Protein AF-A0A948VEQ1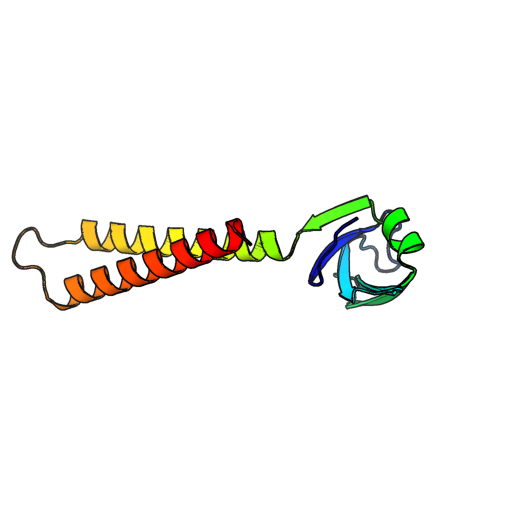-F1 (afdb_monomer_lite)

Structure (mmCIF, N/CA/C/O backbone):
data_AF-A0A948VEQ1-F1
#
_entry.id   AF-A0A948VEQ1-F1
#
loop_
_atom_site.group_PDB
_atom_site.id
_atom_site.type_symbol
_atom_site.label_atom_id
_atom_site.label_alt_id
_atom_site.label_comp_id
_atom_site.label_asym_id
_atom_site.label_entity_id
_atom_site.label_seq_id
_atom_site.pdbx_PDB_ins_code
_atom_site.Cartn_x
_atom_site.Cartn_y
_atom_site.Cartn_z
_atom_site.occupancy
_atom_site.B_iso_or_equiv
_atom_site.auth_seq_id
_atom_site.auth_comp_id
_atom_site.auth_asym_id
_atom_site.auth_atom_id
_atom_site.pdbx_PDB_model_num
ATOM 1 N N . MET A 1 1 ? 10.181 9.234 -16.334 1.00 72.31 1 MET A N 1
ATOM 2 C CA . MET A 1 1 ? 8.889 8.885 -15.702 1.00 72.31 1 MET A CA 1
ATOM 3 C C . MET A 1 1 ? 9.167 8.394 -14.294 1.00 72.31 1 MET A C 1
ATOM 5 O O . MET A 1 1 ? 10.026 7.527 -14.147 1.00 72.31 1 MET A O 1
ATOM 9 N N . ASP A 1 2 ? 8.506 8.960 -13.286 1.00 78.38 2 ASP A N 1
ATOM 10 C CA . ASP A 1 2 ? 8.690 8.576 -11.882 1.00 78.38 2 ASP A CA 1
ATOM 11 C C . ASP A 1 2 ? 7.899 7.306 -11.574 1.00 78.38 2 ASP A C 1
ATOM 13 O O . ASP A 1 2 ? 6.694 7.233 -11.813 1.00 78.38 2 ASP A O 1
ATOM 17 N N . MET A 1 3 ? 8.606 6.276 -11.115 1.00 84.56 3 MET A N 1
ATOM 18 C CA . MET A 1 3 ? 8.043 4.979 -10.745 1.00 84.56 3 MET A CA 1
ATOM 19 C C . MET A 1 3 ? 8.643 4.558 -9.414 1.00 84.56 3 MET A C 1
ATOM 21 O O . MET A 1 3 ? 9.821 4.830 -9.164 1.00 84.56 3 MET A O 1
ATOM 25 N N . LYS A 1 4 ? 7.843 3.889 -8.589 1.00 88.62 4 LYS A N 1
ATOM 26 C CA . LYS A 1 4 ? 8.234 3.375 -7.276 1.00 88.62 4 LYS A CA 1
ATOM 27 C C . LYS A 1 4 ? 8.400 1.854 -7.342 1.00 88.62 4 LYS A C 1
ATOM 29 O O . LYS A 1 4 ? 7.900 1.181 -8.247 1.00 88.62 4 LYS A O 1
ATOM 34 N N . ILE A 1 5 ? 9.171 1.302 -6.408 1.00 91.75 5 ILE A N 1
ATOM 35 C CA . ILE A 1 5 ? 9.186 -0.152 -6.196 1.00 91.75 5 ILE A CA 1
ATOM 36 C C . ILE A 1 5 ? 7.771 -0.551 -5.756 1.00 91.75 5 ILE A C 1
ATOM 38 O O . ILE A 1 5 ? 7.121 0.216 -5.061 1.00 91.75 5 ILE A O 1
ATOM 42 N N . GLY A 1 6 ? 7.278 -1.698 -6.220 1.00 90.38 6 GLY A N 1
ATOM 43 C CA . GLY A 1 6 ? 5.923 -2.173 -5.925 1.00 90.38 6 GLY A CA 1
ATOM 44 C C . GLY A 1 6 ? 4.875 -1.789 -6.974 1.00 90.38 6 GLY A C 1
ATOM 45 O O . GLY A 1 6 ? 3.883 -2.508 -7.116 1.00 90.38 6 GLY A O 1
ATOM 46 N N . ASP A 1 7 ? 5.123 -0.751 -7.784 1.00 93.62 7 ASP A N 1
ATOM 47 C CA . ASP A 1 7 ? 4.202 -0.318 -8.840 1.00 93.62 7 ASP A CA 1
ATOM 48 C C . ASP A 1 7 ? 3.938 -1.430 -9.864 1.00 93.62 7 ASP A C 1
ATOM 50 O O . ASP A 1 7 ? 4.850 -2.136 -10.310 1.00 93.62 7 ASP A O 1
ATOM 54 N N . THR A 1 8 ? 2.681 -1.5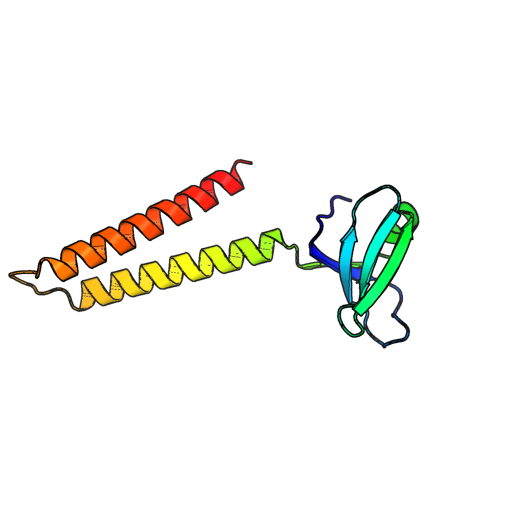55 -10.292 1.00 94.31 8 THR A N 1
ATOM 55 C CA . THR A 1 8 ? 2.286 -2.471 -11.366 1.00 94.31 8 THR A CA 1
ATOM 56 C C . THR A 1 8 ? 2.142 -1.716 -12.675 1.00 94.31 8 THR A C 1
ATOM 58 O O . THR A 1 8 ? 1.350 -0.782 -12.809 1.00 94.31 8 THR A O 1
ATOM 61 N N . VAL A 1 9 ? 2.869 -2.171 -13.687 1.00 94.62 9 VAL A N 1
ATOM 62 C CA . VAL A 1 9 ? 2.895 -1.598 -15.028 1.00 94.62 9 VAL A CA 1
ATOM 63 C C . VAL A 1 9 ? 2.410 -2.600 -16.066 1.00 94.62 9 VAL A C 1
ATOM 65 O O . VAL A 1 9 ? 2.678 -3.800 -15.991 1.00 94.62 9 VAL A O 1
ATOM 68 N N . ARG A 1 10 ? 1.729 -2.087 -17.090 1.00 95.38 10 ARG A N 1
ATOM 69 C CA . ARG A 1 10 ? 1.369 -2.837 -18.292 1.00 95.38 10 ARG A CA 1
ATOM 70 C C . ARG A 1 10 ? 2.404 -2.579 -19.371 1.00 95.38 10 ARG A C 1
ATOM 72 O O . ARG A 1 10 ? 2.588 -1.430 -19.778 1.00 95.38 10 ARG A O 1
ATOM 79 N N . LEU A 1 11 ? 3.048 -3.620 -19.886 1.00 95.44 11 LEU A N 1
ATOM 80 C CA . LEU A 1 11 ? 3.944 -3.488 -21.037 1.00 95.44 11 LEU A CA 1
ATOM 81 C C . LEU A 1 11 ? 3.174 -3.574 -22.363 1.00 95.44 11 LEU A C 1
ATOM 83 O O . LEU A 1 11 ? 2.121 -4.197 -22.462 1.00 95.44 11 LEU A O 1
ATOM 87 N N . LYS A 1 12 ? 3.726 -2.961 -23.414 1.00 93.50 12 LYS A N 1
ATOM 88 C CA . LYS A 1 12 ? 3.214 -3.030 -24.794 1.00 93.50 12 LYS A CA 1
ATOM 89 C C . LYS A 1 12 ? 3.357 -4.434 -25.384 1.00 93.50 12 LYS A C 1
ATOM 91 O O . LYS A 1 12 ? 2.503 -4.869 -26.149 1.00 93.50 12 LYS A O 1
ATOM 96 N N . LYS A 1 13 ? 4.448 -5.132 -25.048 1.00 92.81 13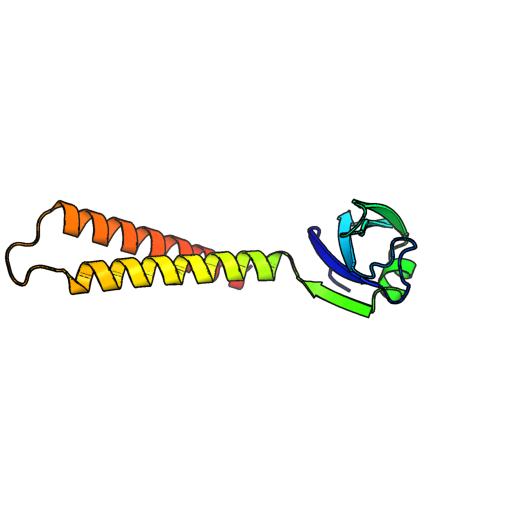 LYS A N 1
ATOM 97 C CA . LYS A 1 13 ? 4.707 -6.505 -25.496 1.00 92.81 13 LYS A CA 1
ATOM 98 C C . LYS A 1 13 ? 4.173 -7.505 -24.477 1.00 92.81 13 LYS A C 1
ATOM 100 O O . LYS A 1 13 ? 4.362 -7.324 -23.276 1.00 92.81 13 LYS A O 1
ATOM 105 N N . ARG A 1 14 ? 3.556 -8.570 -24.985 1.00 93.44 14 ARG A N 1
ATOM 106 C CA . ARG A 1 14 ? 3.077 -9.697 -24.183 1.00 93.44 14 ARG A CA 1
ATOM 107 C C . ARG A 1 14 ? 4.261 -10.520 -23.678 1.00 93.44 14 ARG A C 1
ATOM 109 O O . ARG A 1 14 ? 5.214 -10.745 -24.423 1.00 93.44 14 ARG A O 1
ATOM 116 N N . HIS A 1 15 ? 4.198 -10.974 -22.432 1.00 91.81 15 HIS A N 1
ATOM 117 C CA . HIS A 1 15 ? 5.120 -11.982 -21.915 1.00 91.81 15 HIS A CA 1
ATOM 118 C C . HIS A 1 15 ? 4.805 -13.356 -22.539 1.00 91.81 15 HIS A C 1
ATOM 120 O O . HIS A 1 15 ? 3.627 -13.612 -22.797 1.00 91.81 15 HIS A O 1
ATOM 126 N N . PRO A 1 16 ? 5.773 -14.279 -22.726 1.00 93.25 16 PRO A N 1
ATOM 127 C CA . PRO A 1 16 ? 5.486 -15.624 -23.232 1.00 93.25 16 PRO A CA 1
ATOM 128 C C . PRO A 1 16 ? 4.450 -16.407 -22.414 1.00 93.25 16 PRO A C 1
ATOM 130 O O . PRO A 1 16 ? 3.728 -17.217 -22.977 1.00 93.25 16 PRO A O 1
ATOM 133 N N . CYS A 1 17 ? 4.294 -16.116 -21.115 1.00 94.06 17 CYS A N 1
ATOM 134 C CA . CYS A 1 17 ? 3.237 -16.727 -20.296 1.00 94.06 17 CYS A CA 1
ATOM 135 C C . CYS A 1 17 ? 1.823 -16.177 -20.582 1.00 94.06 17 CYS A C 1
ATOM 137 O O . CYS A 1 17 ? 0.850 -16.618 -19.981 1.00 94.06 17 CYS A O 1
ATOM 139 N N . GLY A 1 18 ? 1.701 -15.157 -21.432 1.00 92.75 18 GLY A N 1
ATOM 140 C CA . GLY A 1 18 ? 0.433 -14.570 -21.841 1.00 92.75 18 GLY A CA 1
ATOM 141 C C . GLY A 1 18 ? -0.018 -13.324 -21.066 1.00 92.75 18 GLY A C 1
ATOM 142 O O . GLY A 1 18 ? -0.993 -12.700 -21.486 1.00 92.75 18 GLY A O 1
ATOM 143 N N . SER A 1 19 ? 0.680 -12.922 -20.002 1.00 93.69 19 SER A N 1
ATOM 144 C CA . SER A 1 19 ? 0.375 -11.699 -19.240 1.00 93.69 19 SER A CA 1
ATOM 145 C C . SER A 1 19 ? 1.045 -10.455 -19.841 1.00 93.69 19 SER A C 1
ATOM 147 O O . SER A 1 19 ? 2.089 -10.541 -20.496 1.00 93.69 19 SER A O 1
ATOM 149 N N . TYR A 1 20 ? 0.454 -9.285 -19.602 1.00 95.69 20 TYR A N 1
ATOM 150 C CA . TYR A 1 20 ? 1.042 -7.975 -19.906 1.00 95.69 20 TYR A CA 1
ATOM 151 C C . TYR A 1 20 ? 1.472 -7.217 -18.649 1.00 95.69 20 TYR A C 1
ATOM 153 O O . TYR A 1 20 ? 2.046 -6.133 -18.772 1.00 95.69 20 TYR A O 1
ATOM 161 N N . ASP A 1 21 ? 1.199 -7.780 -17.472 1.00 95.75 21 ASP A N 1
ATOM 162 C CA . ASP A 1 21 ? 1.247 -7.070 -16.202 1.00 95.75 21 ASP A CA 1
ATOM 163 C C . ASP A 1 21 ? 2.490 -7.480 -15.417 1.00 95.75 21 ASP A C 1
ATOM 165 O O . ASP A 1 21 ? 2.786 -8.665 -15.207 1.00 95.75 21 ASP A O 1
ATOM 169 N N . TRP A 1 22 ? 3.240 -6.464 -15.014 1.00 96.06 22 TRP A N 1
ATOM 170 C CA . TRP A 1 22 ? 4.540 -6.604 -14.386 1.00 96.06 22 TRP A CA 1
ATOM 171 C C . TRP A 1 22 ? 4.621 -5.700 -13.168 1.00 96.06 22 TRP A C 1
ATOM 173 O O . TRP A 1 22 ? 4.205 -4.551 -13.223 1.00 96.06 22 TRP A O 1
ATOM 183 N N . GLN A 1 23 ? 5.207 -6.200 -12.090 1.00 95.62 23 GLN A N 1
ATOM 184 C CA . GLN A 1 23 ? 5.525 -5.420 -10.903 1.00 95.62 23 GLN A CA 1
ATOM 185 C C . GLN A 1 23 ? 6.973 -4.939 -10.967 1.00 95.62 23 GLN A C 1
ATOM 187 O O . GLN A 1 23 ? 7.873 -5.728 -11.267 1.00 95.62 23 GLN A O 1
ATOM 192 N N . VAL A 1 24 ? 7.213 -3.671 -10.656 1.00 95.62 24 VAL A N 1
ATOM 193 C CA . VAL A 1 24 ? 8.560 -3.118 -10.499 1.00 95.62 24 VAL A CA 1
ATOM 194 C C . VAL A 1 24 ? 9.145 -3.615 -9.179 1.00 95.62 24 VAL A C 1
ATOM 196 O O . VAL A 1 24 ? 8.582 -3.391 -8.114 1.00 95.62 24 VAL A O 1
ATOM 199 N N . VAL A 1 25 ? 10.283 -4.304 -9.237 1.00 95.56 25 VAL A N 1
ATOM 200 C CA . VAL A 1 25 ? 10.955 -4.883 -8.056 1.00 95.56 25 VAL A CA 1
ATOM 201 C C . VAL A 1 25 ? 12.304 -4.237 -7.751 1.00 95.56 25 VAL A C 1
ATOM 203 O O . VAL A 1 25 ? 12.854 -4.445 -6.675 1.00 95.56 25 VAL A O 1
ATOM 206 N N . ARG A 1 26 ? 12.867 -3.477 -8.696 1.00 94.56 26 ARG A N 1
ATOM 207 C CA . ARG A 1 26 ? 14.133 -2.753 -8.529 1.00 94.56 26 ARG A CA 1
ATOM 208 C C . ARG A 1 26 ? 14.128 -1.489 -9.378 1.00 94.56 26 ARG A C 1
ATOM 210 O O . ARG A 1 26 ? 13.760 -1.549 -10.550 1.00 94.56 26 ARG A O 1
ATOM 217 N N . LEU A 1 27 ? 14.624 -0.396 -8.804 1.00 93.50 27 LEU A N 1
ATOM 218 C CA . LEU A 1 27 ? 14.897 0.863 -9.493 1.00 93.50 27 LEU A CA 1
ATOM 219 C C . LEU A 1 27 ? 16.408 1.121 -9.525 1.00 93.50 27 LEU A C 1
ATOM 221 O O . LEU A 1 27 ? 17.104 0.858 -8.547 1.00 93.50 27 LEU A O 1
ATOM 225 N N . GLY A 1 28 ? 16.910 1.622 -10.650 1.00 90.94 28 GLY A N 1
ATOM 226 C CA . GLY A 1 28 ? 18.328 1.897 -10.872 1.00 90.94 28 GLY A CA 1
ATOM 227 C C . GLY A 1 28 ? 18.603 2.233 -12.337 1.00 90.94 28 GLY A C 1
ATOM 228 O O . GLY A 1 28 ? 17.694 2.662 -13.056 1.00 90.94 28 GLY A O 1
ATOM 229 N N . ALA A 1 29 ? 19.845 2.016 -12.781 1.00 90.81 29 ALA A N 1
ATOM 230 C CA . ALA A 1 29 ? 20.212 2.090 -14.200 1.00 90.81 29 ALA A CA 1
ATOM 231 C C . ALA A 1 29 ? 19.446 1.040 -15.030 1.00 90.81 29 ALA A C 1
ATOM 233 O O . ALA A 1 29 ? 18.887 1.347 -16.089 1.00 90.81 29 ALA A O 1
ATOM 234 N N . ASP A 1 30 ? 19.337 -0.168 -14.476 1.00 94.75 30 ASP A N 1
ATOM 235 C CA . ASP A 1 30 ? 18.441 -1.219 -14.938 1.00 94.75 30 ASP A CA 1
ATOM 236 C C . ASP A 1 30 ? 17.230 -1.331 -14.013 1.00 94.75 30 ASP A C 1
ATOM 238 O O . ASP A 1 30 ? 17.341 -1.331 -12.784 1.00 94.75 30 ASP A O 1
ATOM 242 N N . ILE A 1 31 ? 16.059 -1.467 -14.621 1.00 95.88 31 ILE A N 1
ATOM 243 C CA . ILE A 1 31 ? 14.795 -1.677 -13.934 1.00 95.88 31 ILE A CA 1
ATOM 244 C C . ILE A 1 31 ? 14.527 -3.175 -13.873 1.00 95.88 31 ILE A C 1
ATOM 246 O O . ILE A 1 31 ? 14.470 -3.860 -14.898 1.00 95.88 31 ILE A O 1
ATOM 250 N N . GLY A 1 32 ? 14.360 -3.683 -12.654 1.00 96.12 32 GLY A N 1
ATOM 251 C CA . GLY A 1 32 ? 13.931 -5.054 -12.421 1.00 96.12 32 GLY A CA 1
ATOM 252 C C . GLY A 1 32 ? 12.415 -5.126 -12.413 1.00 96.12 32 GLY A C 1
ATOM 253 O O . GLY A 1 32 ? 11.772 -4.411 -11.645 1.00 96.12 32 GLY A O 1
ATOM 254 N N . ILE A 1 33 ? 11.851 -6.019 -13.220 1.00 96.19 33 ILE A N 1
ATOM 255 C CA . ILE A 1 33 ? 10.413 -6.281 -13.264 1.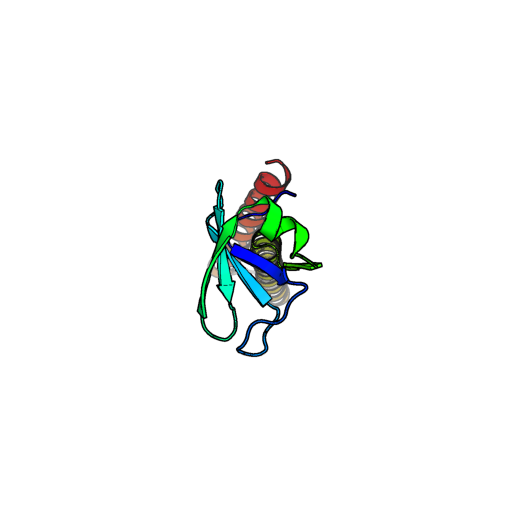00 96.19 33 ILE A CA 1
ATOM 256 C C . ILE A 1 33 ? 10.109 -7.760 -13.047 1.00 96.19 33 ILE A C 1
ATOM 258 O O . ILE A 1 33 ? 10.876 -8.630 -13.458 1.00 96.19 33 ILE A O 1
ATOM 262 N N . LYS A 1 34 ? 8.974 -8.044 -12.412 1.00 96.88 34 LYS A N 1
ATOM 263 C CA . LYS A 1 34 ? 8.477 -9.388 -12.107 1.00 96.88 34 LYS A CA 1
ATOM 264 C C . LYS A 1 34 ? 7.106 -9.582 -12.741 1.00 96.88 34 LYS A C 1
ATOM 266 O O . LYS A 1 34 ? 6.204 -8.789 -12.492 1.00 96.88 34 LYS A O 1
ATOM 271 N N . CYS A 1 35 ? 6.934 -10.619 -13.554 1.00 96.56 35 CYS A N 1
ATOM 272 C CA . CYS A 1 35 ? 5.633 -10.920 -14.145 1.00 96.56 35 CYS A CA 1
ATOM 273 C C . CYS A 1 35 ? 4.647 -11.350 -13.050 1.00 96.56 35 CYS A C 1
ATOM 275 O O . CYS A 1 35 ? 4.966 -12.237 -12.257 1.00 96.56 35 CYS A O 1
ATOM 277 N N . LEU A 1 36 ? 3.443 -10.773 -13.024 1.00 94.44 36 LEU A N 1
ATOM 278 C CA . LEU A 1 36 ? 2.455 -11.088 -11.985 1.00 94.44 36 LEU A CA 1
ATOM 279 C C . LEU A 1 36 ? 1.858 -12.498 -12.105 1.00 94.44 36 LEU A C 1
ATOM 281 O O . LEU A 1 36 ? 1.408 -13.051 -11.108 1.00 94.44 36 LEU A O 1
ATOM 285 N N . GLN A 1 37 ? 1.894 -13.107 -13.293 1.00 95.12 37 GLN A N 1
ATOM 286 C CA . GLN A 1 37 ? 1.287 -14.422 -13.524 1.00 95.12 37 GLN A CA 1
ATOM 287 C C . GLN A 1 37 ? 2.252 -15.592 -13.291 1.00 95.12 37 GLN A C 1
ATOM 289 O O . GLN A 1 37 ? 1.874 -16.590 -12.696 1.00 95.12 37 GLN A O 1
ATOM 294 N N . CYS A 1 38 ? 3.501 -15.486 -13.754 1.00 95.88 38 CYS A N 1
ATOM 295 C CA . CYS A 1 38 ? 4.482 -16.581 -13.677 1.00 95.88 38 CYS A CA 1
ATOM 296 C C . CYS A 1 38 ? 5.688 -16.277 -12.776 1.00 95.88 38 CYS A C 1
ATOM 298 O O . CYS A 1 38 ? 6.605 -17.085 -12.695 1.00 95.88 38 CYS A O 1
ATOM 300 N N . GLN A 1 39 ? 5.725 -15.100 -12.138 1.00 96.25 39 GLN A N 1
ATOM 301 C CA . GLN A 1 39 ? 6.784 -14.657 -11.217 1.00 96.25 39 GLN A CA 1
ATOM 302 C C . GLN A 1 39 ? 8.202 -14.567 -11.815 1.00 96.25 39 GLN A C 1
ATOM 304 O O . GLN A 1 39 ? 9.154 -14.257 -11.095 1.00 96.25 39 GLN A O 1
ATOM 309 N N . HIS A 1 40 ? 8.355 -14.754 -13.131 1.00 95.94 40 HIS A N 1
ATOM 310 C CA . HIS A 1 40 ? 9.631 -14.589 -13.822 1.00 95.94 40 HIS A CA 1
ATOM 311 C C . HIS A 1 40 ? 10.133 -13.143 -13.715 1.00 95.94 40 HIS A C 1
ATOM 313 O O . HIS A 1 40 ? 9.362 -12.191 -13.883 1.00 95.94 40 HIS A O 1
ATOM 319 N N . ARG A 1 41 ? 11.436 -12.979 -13.460 1.00 96.06 41 ARG A N 1
ATOM 320 C CA . ARG A 1 41 ? 12.084 -11.676 -13.267 1.00 96.06 41 ARG A CA 1
ATOM 321 C C . ARG A 1 41 ? 12.982 -11.334 -14.446 1.00 96.06 41 ARG A C 1
ATOM 323 O O . ARG A 1 41 ? 13.698 -12.191 -14.950 1.00 96.06 41 ARG A O 1
ATOM 330 N N . VAL A 1 42 ? 12.950 -10.079 -14.877 1.00 94.81 42 VAL A N 1
ATOM 331 C CA . VAL A 1 42 ? 13.772 -9.573 -15.983 1.00 94.81 42 VAL A CA 1
ATOM 332 C C . VAL A 1 42 ? 14.372 -8.230 -15.585 1.00 94.81 42 VAL A C 1
ATOM 334 O O . VAL A 1 42 ? 13.697 -7.413 -14.960 1.00 94.81 42 VAL A O 1
ATOM 337 N N . LEU A 1 43 ? 15.631 -8.007 -15.956 1.00 95.94 43 LEU A N 1
ATOM 338 C CA . LEU A 1 43 ? 16.290 -6.705 -15.882 1.00 95.94 43 LEU A CA 1
ATOM 339 C C . LEU A 1 43 ? 16.253 -6.057 -17.264 1.00 95.94 43 LEU A C 1
ATOM 341 O O . LEU A 1 43 ? 16.573 -6.696 -18.267 1.00 95.94 43 LEU A O 1
ATOM 345 N N . LEU A 1 44 ? 15.828 -4.800 -17.322 1.00 94.38 44 LEU A N 1
ATOM 346 C CA . LEU A 1 44 ? 15.788 -4.018 -18.550 1.00 94.38 44 LEU A CA 1
ATOM 347 C C . LEU A 1 44 ? 16.471 -2.670 -18.325 1.00 94.38 44 LEU A C 1
ATOM 349 O O . LEU A 1 44 ? 16.157 -2.018 -17.329 1.00 94.38 44 LEU A O 1
ATOM 353 N N . PRO A 1 45 ? 17.279 -2.179 -19.279 1.00 96.06 45 PRO A N 1
ATOM 354 C CA . PRO A 1 45 ? 17.779 -0.813 -19.219 1.00 96.06 45 PRO A CA 1
ATOM 355 C C . PRO A 1 45 ? 16.616 0.167 -19.122 1.00 96.06 45 PRO A C 1
ATOM 357 O O . PRO A 1 45 ? 15.620 0.024 -19.847 1.00 96.06 45 PRO A O 1
ATOM 360 N N . ARG A 1 46 ? 16.738 1.185 -18.267 1.00 93.75 46 ARG A N 1
ATOM 361 C CA . ARG A 1 46 ? 15.644 2.126 -17.983 1.00 93.75 46 ARG A CA 1
ATOM 362 C C . ARG A 1 46 ? 14.994 2.705 -19.242 1.00 93.75 46 ARG A C 1
ATOM 364 O O . ARG A 1 46 ? 13.776 2.645 -19.383 1.00 93.75 46 ARG A O 1
ATOM 371 N N . ALA A 1 47 ? 15.795 3.163 -20.205 1.00 93.50 47 ALA A N 1
ATOM 372 C CA . ALA A 1 47 ? 15.293 3.719 -21.465 1.00 93.50 47 ALA A CA 1
ATOM 373 C C . ALA A 1 47 ? 14.474 2.709 -22.294 1.00 93.50 47 ALA A C 1
ATOM 375 O O . ALA A 1 47 ? 13.517 3.065 -22.983 1.00 93.50 47 ALA A O 1
ATOM 376 N N . VAL A 1 48 ? 14.833 1.422 -22.248 1.00 93.94 48 VAL A N 1
ATOM 377 C CA . VAL A 1 48 ? 14.085 0.358 -22.934 1.00 93.94 48 VAL A CA 1
ATOM 378 C C . VAL A 1 48 ? 12.774 0.085 -22.212 1.00 93.94 48 VAL A C 1
ATOM 380 O O . VAL A 1 48 ? 11.742 -0.067 -22.867 1.00 93.94 48 VAL A O 1
ATOM 383 N N . PHE A 1 49 ? 12.817 0.022 -20.885 1.00 94.12 49 PHE A N 1
ATOM 384 C CA . PHE A 1 49 ? 11.646 -0.194 -20.053 1.00 94.12 49 PHE A CA 1
ATOM 385 C C . PHE A 1 49 ? 10.612 0.924 -20.235 1.00 94.12 49 PHE A C 1
ATOM 387 O O . PHE A 1 49 ? 9.485 0.628 -20.625 1.00 94.12 49 PHE A O 1
ATOM 394 N N . GLU A 1 50 ? 11.004 2.192 -20.093 1.00 92.25 50 GLU A N 1
ATOM 395 C CA . GLU A 1 50 ? 10.097 3.341 -20.234 1.00 92.25 50 GLU A CA 1
ATOM 396 C C . GLU A 1 50 ? 9.406 3.370 -21.611 1.00 92.25 50 GLU A C 1
ATOM 398 O O . GLU A 1 50 ? 8.198 3.572 -21.695 1.00 92.25 50 GLU A O 1
ATOM 403 N N . ARG A 1 51 ? 10.119 3.042 -22.702 1.00 93.81 51 ARG A N 1
ATOM 404 C CA . ARG A 1 51 ? 9.511 2.929 -24.046 1.00 93.81 51 ARG A CA 1
ATOM 405 C C . ARG A 1 51 ? 8.516 1.774 -24.177 1.00 93.81 51 ARG A C 1
ATOM 407 O O . ARG A 1 51 ? 7.596 1.842 -25.002 1.00 93.81 51 ARG A O 1
ATOM 414 N N . ARG A 1 52 ? 8.732 0.684 -23.434 1.00 93.75 52 ARG A N 1
ATOM 415 C CA . ARG A 1 52 ? 7.900 -0.529 -23.461 1.00 93.75 52 ARG A CA 1
ATOM 416 C C . ARG A 1 52 ? 6.692 -0.435 -22.542 1.00 93.75 52 ARG A C 1
ATOM 418 O O . ARG A 1 52 ? 5.746 -1.179 -22.786 1.00 93.75 52 ARG A O 1
ATOM 425 N N . VAL A 1 53 ? 6.694 0.429 -21.532 1.00 94.12 53 VAL A N 1
ATOM 426 C CA . VAL A 1 53 ? 5.517 0.666 -20.690 1.00 94.12 53 VAL A CA 1
ATOM 427 C C . VAL A 1 53 ? 4.403 1.282 -21.543 1.00 94.12 53 VAL A C 1
ATOM 429 O O . VAL A 1 53 ? 4.624 2.190 -22.344 1.00 94.12 53 VAL A O 1
ATOM 432 N N . LYS A 1 54 ? 3.201 0.717 -21.426 1.00 92.69 54 LYS A N 1
ATOM 433 C CA . LYS A 1 54 ? 1.968 1.222 -22.041 1.00 92.69 54 LYS A CA 1
ATOM 434 C C . LYS A 1 54 ? 1.199 2.098 -21.057 1.00 92.69 54 LYS A C 1
ATOM 436 O O . LYS A 1 54 ? 0.726 3.157 -21.443 1.00 92.69 54 LYS A O 1
ATOM 441 N N . ALA A 1 55 ? 1.059 1.632 -19.819 1.00 90.25 55 ALA A N 1
ATOM 442 C CA . ALA A 1 55 ? 0.355 2.326 -18.747 1.00 90.25 55 ALA A CA 1
ATOM 443 C C . ALA A 1 55 ? 0.844 1.827 -17.381 1.00 90.25 55 ALA A C 1
ATOM 445 O O . ALA A 1 55 ? 1.304 0.688 -17.266 1.00 90.25 55 ALA A O 1
ATOM 446 N N . VAL A 1 56 ? 0.705 2.658 -16.351 1.00 89.81 56 VAL A N 1
ATOM 447 C CA . VAL A 1 56 ? 0.829 2.245 -14.946 1.00 89.81 56 VAL A CA 1
ATOM 448 C C . VAL A 1 56 ? -0.573 1.859 -14.474 1.00 89.81 56 VAL A C 1
ATOM 450 O O . VAL A 1 56 ? -1.489 2.666 -14.593 1.00 89.81 56 VAL A O 1
ATOM 453 N N . ILE A 1 57 ? -0.753 0.614 -14.029 1.00 86.81 57 ILE A N 1
ATOM 454 C CA . ILE A 1 57 ? -2.066 0.043 -13.677 1.00 86.81 57 ILE A CA 1
ATOM 455 C C . ILE A 1 57 ? -2.386 0.293 -12.205 1.00 86.81 57 ILE A C 1
ATOM 457 O O . ILE A 1 57 ? -3.511 0.641 -11.866 1.00 86.81 57 ILE A O 1
ATOM 461 N N . SER A 1 58 ? -1.398 0.114 -11.331 1.00 82.44 58 SER A N 1
ATOM 462 C CA . SER A 1 58 ? -1.528 0.419 -9.911 1.00 82.44 58 SER A CA 1
ATOM 463 C C . SER A 1 58 ? -0.229 1.007 -9.392 1.00 82.44 58 SER A C 1
ATOM 465 O O . SER A 1 58 ? 0.861 0.597 -9.799 1.00 82.44 58 SER A O 1
ATOM 467 N N . ARG A 1 59 ? -0.362 1.990 -8.504 1.00 83.81 59 ARG A N 1
ATOM 468 C CA . ARG A 1 59 ? 0.755 2.529 -7.733 1.00 83.81 59 ARG A CA 1
ATOM 469 C C . ARG A 1 59 ? 0.663 1.985 -6.320 1.00 83.81 59 ARG A C 1
ATOM 471 O O . ARG A 1 59 ? -0.442 1.941 -5.776 1.00 83.81 59 ARG A O 1
ATOM 478 N N . GLU A 1 60 ? 1.783 1.586 -5.732 1.00 76.12 60 GLU A N 1
ATOM 479 C CA . GLU A 1 60 ? 1.788 1.041 -4.364 1.00 76.12 60 GLU A CA 1
ATOM 480 C C . GLU A 1 60 ? 1.185 2.038 -3.357 1.00 76.12 60 GLU A C 1
ATOM 482 O O . GLU A 1 60 ? 0.366 1.671 -2.516 1.00 76.12 60 GLU A O 1
ATOM 487 N N . GLU A 1 61 ? 1.475 3.325 -3.542 1.00 74.75 61 GLU A N 1
ATOM 488 C CA . GLU A 1 61 ? 0.923 4.429 -2.747 1.00 74.75 61 GLU A CA 1
ATOM 489 C C . GLU A 1 61 ? -0.609 4.474 -2.793 1.00 74.75 61 GLU A C 1
ATOM 491 O O . GLU A 1 61 ? -1.255 4.451 -1.751 1.00 74.75 61 GLU A O 1
ATOM 496 N N . SER A 1 62 ? -1.193 4.359 -3.990 1.00 70.88 62 SER A N 1
ATOM 497 C CA . SER A 1 62 ? -2.651 4.350 -4.165 1.00 70.88 62 SER A CA 1
ATOM 498 C C . SER A 1 62 ? -3.345 3.136 -3.538 1.00 70.88 62 SER A C 1
ATOM 500 O O . SER A 1 62 ? -4.541 3.180 -3.263 1.00 70.88 62 SER A O 1
ATOM 502 N N . ALA A 1 63 ? -2.627 2.028 -3.326 1.00 74.25 63 ALA A N 1
ATOM 503 C CA . ALA A 1 63 ? -3.165 0.856 -2.637 1.00 74.25 63 ALA A CA 1
ATOM 504 C C . ALA A 1 63 ? -3.118 1.031 -1.109 1.00 74.25 63 ALA A C 1
ATOM 506 O O . ALA A 1 63 ? -4.077 0.677 -0.419 1.00 74.25 63 ALA A O 1
ATOM 507 N N . LEU A 1 64 ? -2.033 1.614 -0.590 1.00 76.19 64 LEU A N 1
ATOM 508 C CA . LEU A 1 64 ? -1.891 1.964 0.826 1.00 76.19 64 LEU A CA 1
ATOM 509 C C . LEU A 1 64 ? -2.908 3.032 1.243 1.00 76.19 64 LEU A C 1
ATOM 511 O O . LEU A 1 64 ? -3.528 2.895 2.294 1.00 76.19 64 LEU A O 1
ATOM 515 N N . GLU A 1 65 ? -3.115 4.049 0.405 1.00 79.38 65 GLU A N 1
ATOM 516 C CA . GLU A 1 65 ? -4.128 5.090 0.609 1.00 79.38 65 GLU A CA 1
ATOM 517 C C . GLU A 1 65 ? -5.529 4.487 0.687 1.00 79.38 65 GLU A C 1
ATOM 519 O O . GLU A 1 65 ? -6.230 4.720 1.665 1.00 79.38 65 GLU A O 1
ATOM 524 N N . LYS A 1 66 ? -5.905 3.627 -0.273 1.00 79.81 66 LYS A N 1
ATOM 525 C CA . LYS A 1 66 ? -7.193 2.913 -0.242 1.00 79.81 66 LYS A CA 1
ATOM 526 C C . LYS A 1 66 ? -7.381 2.114 1.043 1.00 79.81 66 LYS A C 1
ATOM 528 O O . LYS A 1 66 ? -8.415 2.238 1.683 1.00 79.81 66 LYS A O 1
ATOM 533 N N . THR A 1 67 ? -6.361 1.359 1.448 1.00 84.12 67 THR A N 1
ATOM 534 C CA . THR A 1 67 ? -6.413 0.543 2.671 1.00 84.12 67 THR A CA 1
ATOM 535 C C . THR A 1 67 ? -6.596 1.413 3.920 1.00 84.12 67 THR A C 1
ATOM 537 O O . THR A 1 67 ? -7.365 1.063 4.813 1.00 84.12 67 THR A O 1
ATOM 540 N N . ALA A 1 68 ? -5.925 2.567 3.985 1.00 85.25 68 ALA A N 1
ATOM 541 C CA . ALA A 1 68 ? -6.081 3.516 5.082 1.00 85.25 68 ALA A CA 1
ATOM 542 C C . ALA A 1 68 ? -7.470 4.178 5.084 1.00 85.25 68 ALA A C 1
ATOM 544 O O . ALA A 1 68 ? -8.088 4.288 6.142 1.00 85.25 68 ALA A O 1
ATOM 545 N N . THR A 1 69 ? -7.995 4.569 3.918 1.00 87.19 69 THR A N 1
ATOM 546 C CA . THR A 1 69 ? -9.355 5.115 3.785 1.00 87.19 69 THR A CA 1
ATOM 547 C C . THR A 1 69 ? -10.418 4.090 4.183 1.00 87.19 69 THR A C 1
ATOM 549 O O . THR A 1 69 ? -11.329 4.425 4.937 1.00 87.19 69 THR A O 1
ATOM 552 N N . ASP A 1 70 ? -10.278 2.835 3.747 1.00 89.62 70 ASP A N 1
ATOM 553 C CA . ASP A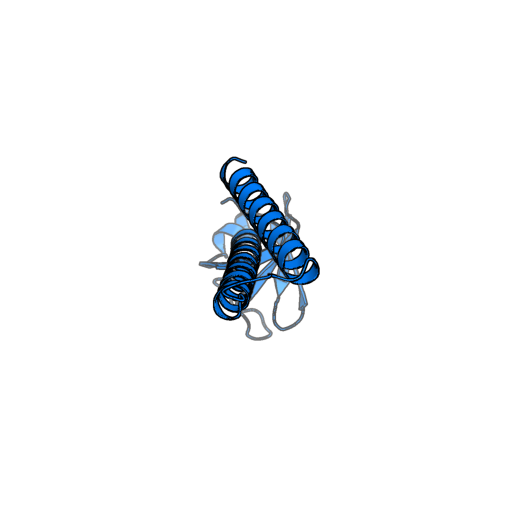 1 70 ? -11.173 1.740 4.133 1.00 89.62 70 ASP A CA 1
ATOM 554 C C . ASP A 1 70 ? -11.166 1.521 5.652 1.00 89.62 70 ASP A C 1
ATOM 556 O O . ASP A 1 70 ? -12.224 1.334 6.255 1.00 89.62 70 ASP A O 1
ATOM 560 N N . ARG A 1 71 ? -9.989 1.607 6.289 1.00 90.44 71 ARG A N 1
ATOM 561 C CA . ARG A 1 71 ? -9.852 1.476 7.744 1.00 90.44 71 ARG A CA 1
ATOM 562 C C . ARG A 1 71 ? -10.489 2.638 8.507 1.00 90.44 71 ARG A C 1
ATOM 564 O O . ARG A 1 71 ? -11.143 2.401 9.517 1.00 90.44 71 ARG A O 1
ATOM 571 N N . ILE A 1 72 ? -10.329 3.875 8.029 1.00 92.56 72 ILE A N 1
ATOM 572 C CA . ILE A 1 72 ? -10.999 5.055 8.604 1.00 92.56 72 ILE A CA 1
ATOM 573 C C . ILE A 1 72 ? -12.516 4.873 8.536 1.00 92.56 72 ILE A C 1
ATOM 575 O O . ILE A 1 72 ? -13.186 5.041 9.552 1.00 92.56 72 ILE A O 1
ATOM 579 N N . ARG A 1 73 ? -13.045 4.452 7.381 1.00 93.56 73 ARG A N 1
ATOM 580 C CA . ARG A 1 73 ? -14.478 4.179 7.222 1.00 93.56 73 ARG A CA 1
ATOM 581 C C . ARG A 1 73 ? -14.964 3.106 8.200 1.00 93.56 73 ARG A C 1
ATOM 583 O O . ARG A 1 73 ? -15.982 3.300 8.848 1.00 93.56 73 ARG A O 1
ATOM 590 N N . GLU A 1 74 ? -14.226 2.005 8.348 1.00 93.81 74 GLU A N 1
ATOM 591 C CA . GLU A 1 74 ? -14.566 0.936 9.302 1.00 93.81 74 GLU A CA 1
ATOM 592 C C . GLU A 1 74 ? -14.638 1.455 10.752 1.00 93.81 74 GLU A C 1
ATOM 594 O O . GLU A 1 74 ? -15.517 1.065 11.520 1.00 93.81 74 GLU A O 1
ATOM 599 N N . LEU A 1 75 ? -13.713 2.332 11.149 1.00 92.06 75 LEU A N 1
ATOM 600 C CA . LEU A 1 75 ? -13.696 2.922 12.489 1.00 92.06 75 LEU A CA 1
ATOM 601 C C . LEU A 1 75 ? -14.834 3.933 12.693 1.00 92.06 75 LEU A C 1
ATOM 603 O O . LEU A 1 75 ? -15.442 3.950 13.762 1.00 92.06 75 LEU A O 1
ATOM 607 N N . GLU A 1 76 ? -15.162 4.735 11.678 1.00 93.31 76 GLU A N 1
ATOM 608 C CA . GLU A 1 76 ? -16.320 5.639 11.694 1.00 93.31 76 GLU A CA 1
ATOM 609 C C . GLU A 1 76 ? -17.639 4.866 11.810 1.00 93.31 76 GLU A C 1
ATOM 611 O O . GLU A 1 76 ? -18.502 5.244 12.601 1.00 93.31 76 GLU A O 1
ATOM 616 N N . GLU A 1 77 ? -17.777 3.754 11.082 1.00 94.75 77 GLU A N 1
ATOM 617 C CA . GLU A 1 77 ? -18.923 2.846 11.195 1.00 94.75 77 GLU A CA 1
ATOM 618 C C . GLU A 1 77 ? -19.025 2.260 12.609 1.00 94.75 77 GLU A C 1
ATOM 620 O O . GLU A 1 77 ? -20.092 2.314 13.218 1.00 94.75 77 GLU A O 1
ATOM 625 N N . LYS A 1 78 ? -17.914 1.790 13.196 1.00 93.19 78 LYS A N 1
ATOM 626 C CA . LYS A 1 78 ? -17.894 1.298 14.588 1.00 93.19 78 LYS A CA 1
ATOM 627 C C . LYS A 1 78 ? -18.296 2.369 15.595 1.00 93.19 78 LYS A C 1
ATOM 629 O O . LYS A 1 78 ? -19.023 2.064 16.541 1.00 93.19 78 LYS A O 1
ATOM 634 N N . LEU A 1 79 ? -17.832 3.603 15.405 1.00 93.38 79 LEU A N 1
ATOM 635 C CA . LEU A 1 79 ? -18.203 4.735 16.249 1.00 93.38 79 LEU A CA 1
ATOM 636 C C . LEU A 1 79 ? -19.698 5.052 16.102 1.00 93.38 79 LEU A C 1
ATOM 638 O O . LEU A 1 79 ? -20.385 5.223 17.106 1.00 93.38 79 LEU A O 1
ATOM 642 N N . SER A 1 80 ? -20.218 5.064 14.873 1.00 93.69 80 SER A N 1
ATOM 643 C CA . SER A 1 80 ? -21.641 5.272 14.593 1.00 93.69 80 SER A CA 1
ATOM 644 C C . SER A 1 80 ? -22.511 4.192 15.242 1.00 93.69 80 SER A C 1
ATOM 646 O O . SER A 1 80 ? -23.455 4.524 15.956 1.00 93.69 80 SER A O 1
ATOM 648 N N . ASP A 1 81 ? -22.145 2.918 15.098 1.00 93.75 81 ASP A N 1
ATOM 649 C CA . ASP A 1 81 ? -22.836 1.780 15.711 1.00 93.75 81 ASP A CA 1
ATOM 650 C C . ASP A 1 81 ? -22.782 1.802 17.246 1.00 93.75 81 ASP A C 1
ATOM 652 O O . ASP A 1 81 ? -23.717 1.350 17.918 1.00 93.75 81 ASP A O 1
ATOM 656 N N . LEU A 1 82 ? -21.673 2.272 17.826 1.00 91.19 82 LEU A N 1
ATOM 657 C CA . LEU A 1 82 ? -21.526 2.442 19.272 1.00 91.19 82 LEU A CA 1
ATOM 658 C C . LEU A 1 82 ? -22.441 3.562 19.779 1.00 91.19 82 LEU A C 1
ATOM 660 O O . LEU A 1 82 ? -23.152 3.371 20.765 1.00 91.19 82 LEU A O 1
ATOM 664 N N . LEU A 1 83 ? -22.464 4.697 19.074 1.00 91.38 83 LEU A N 1
ATOM 665 C CA . LEU A 1 83 ? -23.318 5.843 19.387 1.00 91.38 83 LEU A CA 1
ATOM 666 C C . LEU A 1 83 ? -24.809 5.536 19.172 1.00 91.38 83 LEU A C 1
ATOM 668 O O . LEU A 1 83 ? -25.646 6.000 19.941 1.00 91.38 83 LEU A O 1
ATOM 672 N N . ALA A 1 84 ? -25.157 4.708 18.187 1.00 92.44 84 ALA A N 1
ATOM 673 C CA . ALA A 1 84 ? -26.534 4.275 17.950 1.00 92.44 84 ALA A CA 1
ATOM 674 C C . ALA A 1 84 ? -27.081 3.399 19.090 1.00 92.44 84 ALA A C 1
ATOM 676 O O . ALA A 1 84 ? -28.269 3.447 19.404 1.00 92.44 84 ALA A O 1
ATOM 677 N N . ARG A 1 85 ? -26.213 2.606 19.730 1.00 92.25 85 ARG A N 1
ATOM 678 C CA . ARG A 1 85 ? -26.548 1.759 20.890 1.00 92.25 85 ARG A CA 1
ATOM 679 C C . ARG A 1 85 ? -26.339 2.466 22.230 1.00 92.25 85 ARG A C 1
ATOM 681 O O . ARG A 1 85 ? -26.454 1.835 23.280 1.00 92.25 85 ARG A O 1
ATOM 688 N N . TRP A 1 86 ? -25.997 3.750 22.203 1.00 86.31 86 TRP A N 1
ATOM 689 C CA . TRP A 1 86 ? -25.599 4.494 23.385 1.00 86.31 86 TRP A CA 1
ATOM 690 C C . TRP A 1 86 ? -26.789 4.720 24.326 1.00 86.31 86 TRP A C 1
ATOM 692 O O . TRP A 1 86 ? -27.815 5.258 23.898 1.00 86.31 86 TRP A O 1
ATOM 702 N N . PRO A 1 87 ? -26.690 4.334 25.611 1.00 90.69 87 PRO A N 1
ATOM 703 C CA . PRO A 1 87 ? -27.774 4.533 26.563 1.00 90.69 87 PRO A CA 1
ATOM 704 C C . PRO A 1 87 ? -28.108 6.018 26.740 1.00 90.69 87 PRO A C 1
ATOM 706 O O . PRO A 1 87 ? -27.220 6.847 26.931 1.00 90.69 87 PRO A O 1
ATOM 709 N N . ALA A 1 88 ? -29.401 6.351 26.756 1.00 84.19 88 ALA A N 1
ATOM 710 C CA . ALA A 1 88 ? -29.869 7.718 27.004 1.00 84.19 88 ALA A CA 1
ATOM 711 C C . ALA A 1 88 ? -29.524 8.229 28.419 1.00 84.19 88 ALA A C 1
ATOM 713 O O . ALA A 1 88 ? -29.506 9.434 28.659 1.00 84.19 88 ALA A O 1
ATOM 714 N N . HIS A 1 89 ? -29.260 7.320 29.360 1.00 83.88 89 HIS A N 1
ATOM 715 C CA . HIS A 1 89 ? -28.813 7.629 30.713 1.00 83.88 89 HIS A CA 1
ATOM 716 C C . HIS A 1 89 ? -27.86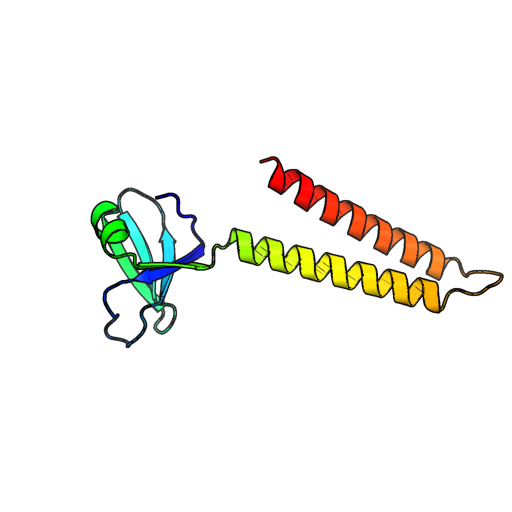5 6.535 31.218 1.00 83.88 89 HIS A C 1
ATOM 718 O O . HIS A 1 89 ? -28.022 5.366 30.875 1.00 83.88 89 HIS A O 1
ATOM 724 N N . SER A 1 90 ? -26.889 6.928 32.041 1.00 83.44 90 SER A N 1
ATOM 725 C CA . SER A 1 90 ? -25.906 6.034 32.675 1.00 83.44 90 SER A CA 1
ATOM 726 C C . SER A 1 90 ? -25.120 5.166 31.693 1.00 83.44 90 SER A C 1
ATOM 728 O O . SER A 1 90 ? -25.208 3.941 31.684 1.00 83.44 90 SER A O 1
ATOM 730 N N . VAL A 1 91 ? -24.306 5.824 30.877 1.00 90.00 91 VAL A N 1
ATOM 731 C CA . VAL A 1 91 ? -23.394 5.157 29.952 1.00 90.00 91 VAL A CA 1
ATOM 732 C C . VAL A 1 91 ? -22.289 4.440 30.743 1.00 90.00 91 VAL A C 1
ATOM 734 O O . VAL A 1 91 ? -21.568 5.092 31.503 1.00 90.00 91 VAL A O 1
ATOM 737 N N . PRO A 1 92 ? -22.105 3.124 30.555 1.00 91.50 92 PRO A N 1
ATOM 738 C CA . PRO A 1 92 ? -21.028 2.380 31.196 1.00 91.50 92 PRO A CA 1
ATOM 739 C C . PRO A 1 92 ? -19.629 2.883 30.810 1.00 91.50 92 PRO A C 1
ATOM 741 O O . PRO A 1 92 ? -19.383 3.223 29.653 1.00 91.50 92 PRO A O 1
ATOM 744 N N . LEU A 1 93 ? -18.677 2.827 31.750 1.00 90.50 93 LEU A N 1
ATOM 745 C CA . LEU A 1 93 ? -17.281 3.240 31.525 1.00 90.50 93 LEU A CA 1
ATOM 746 C C . LEU A 1 93 ? -16.629 2.531 30.326 1.00 90.50 93 LEU A C 1
ATOM 748 O O . LEU A 1 93 ? -15.895 3.155 29.575 1.00 90.50 93 LEU A O 1
ATOM 752 N N . HIS A 1 94 ? -16.928 1.249 30.099 1.00 91.56 94 HIS A N 1
ATOM 753 C CA . HIS A 1 94 ? -16.359 0.510 28.968 1.00 91.56 94 HIS A CA 1
ATOM 754 C C . HIS A 1 94 ? -16.827 1.043 27.603 1.00 91.56 94 HIS A C 1
ATOM 756 O O . HIS A 1 94 ? -16.076 0.952 26.640 1.00 91.56 94 HIS A O 1
ATOM 762 N N . MET A 1 95 ? -18.035 1.617 27.508 1.00 91.06 95 MET A N 1
ATOM 763 C CA . MET A 1 95 ? -18.508 2.245 26.268 1.00 91.06 95 MET A CA 1
ATOM 764 C C . MET A 1 95 ? -17.823 3.595 26.039 1.00 91.06 95 MET A C 1
ATOM 766 O O . MET A 1 95 ? -17.511 3.925 24.899 1.00 91.06 95 MET A O 1
ATOM 770 N N . TRP A 1 96 ? -17.544 4.349 27.110 1.00 89.75 96 TRP A N 1
ATOM 771 C CA . TRP A 1 96 ? -16.707 5.553 27.042 1.00 89.75 96 TRP A CA 1
ATOM 772 C C . TRP A 1 96 ? -15.297 5.227 26.577 1.00 89.75 96 TRP A C 1
ATOM 774 O O . TRP A 1 96 ? -14.860 5.796 25.584 1.00 89.75 96 TRP A O 1
ATOM 784 N N . GLN A 1 97 ? -14.659 4.247 27.218 1.00 93.19 97 GLN A N 1
ATOM 785 C CA . GLN A 1 97 ? -13.317 3.807 26.856 1.00 93.19 97 GLN A CA 1
ATOM 786 C C . GLN A 1 97 ? -13.264 3.361 25.393 1.00 93.19 97 GLN A C 1
ATOM 788 O O . GLN A 1 97 ? -12.418 3.817 24.639 1.00 93.19 97 GLN A O 1
ATOM 793 N N . GLN A 1 98 ? -14.230 2.548 24.954 1.00 92.25 98 GLN A N 1
ATOM 794 C CA . GLN A 1 98 ? -14.299 2.105 23.564 1.00 92.25 98 GLN A CA 1
ATOM 795 C C . GLN A 1 98 ? -14.465 3.274 22.581 1.00 92.25 98 GLN A C 1
ATOM 797 O O . GLN A 1 98 ? -13.909 3.234 21.486 1.00 92.25 98 GLN A O 1
ATOM 802 N N . ARG A 1 99 ? -15.240 4.303 22.941 1.00 93.62 99 ARG A N 1
ATOM 803 C CA . ARG A 1 99 ? -15.398 5.498 22.109 1.00 93.62 99 ARG A CA 1
ATOM 804 C C . ARG A 1 99 ? -14.087 6.273 22.013 1.00 93.62 99 ARG A C 1
ATOM 806 O O . ARG A 1 99 ? -13.687 6.600 20.903 1.00 93.62 99 ARG A O 1
ATOM 813 N N . GLU A 1 100 ? -13.435 6.517 23.148 1.00 95.06 100 GLU A N 1
ATOM 814 C CA . GLU A 1 100 ? -12.141 7.205 23.208 1.00 95.06 100 GLU A CA 1
ATOM 815 C C . GLU A 1 100 ? -11.088 6.460 22.383 1.00 95.06 100 GLU A C 1
ATOM 817 O O . GLU A 1 100 ? -10.449 7.071 21.531 1.00 95.06 100 GLU A O 1
ATOM 822 N N . ASP A 1 101 ? -10.990 5.136 22.529 1.00 93.19 101 ASP A N 1
ATOM 823 C CA . ASP A 1 101 ? -10.051 4.307 21.769 1.00 93.19 101 ASP A CA 1
ATOM 824 C C . ASP A 1 101 ? -10.298 4.416 20.246 1.00 93.19 101 ASP A C 1
ATOM 826 O O . ASP A 1 101 ? -9.359 4.570 19.460 1.00 93.19 101 ASP A O 1
ATOM 830 N N . LEU A 1 102 ? -11.567 4.376 19.811 1.00 91.62 102 LEU A N 1
ATOM 831 C CA . LEU A 1 102 ? -11.946 4.529 18.399 1.00 91.62 102 LEU A CA 1
ATOM 832 C C . LEU A 1 102 ? -11.654 5.942 17.869 1.00 91.62 102 LEU A C 1
ATOM 834 O O . LEU A 1 102 ? -11.165 6.092 16.746 1.00 91.62 102 LEU A O 1
ATOM 838 N N . GLU A 1 103 ? -11.953 6.979 18.655 1.00 93.00 103 GLU A N 1
ATOM 839 C CA . GLU A 1 103 ? -11.688 8.382 18.318 1.00 93.00 103 GLU A CA 1
ATOM 840 C C . GLU A 1 103 ? -10.179 8.653 18.210 1.00 93.00 103 GLU A C 1
ATOM 842 O O . GLU A 1 103 ? -9.738 9.324 17.271 1.00 93.00 103 GLU A O 1
ATOM 847 N N . GLU A 1 104 ? -9.373 8.086 19.110 1.00 94.81 104 GLU A N 1
ATOM 848 C CA . GLU A 1 104 ? -7.913 8.165 19.064 1.00 94.81 104 GLU A CA 1
ATOM 849 C C . GLU A 1 104 ? -7.331 7.442 17.842 1.00 94.81 104 GLU A C 1
ATOM 851 O O . GLU A 1 104 ? -6.479 8.009 17.146 1.00 94.81 104 GLU A O 1
ATOM 856 N N . GLU A 1 105 ? -7.797 6.225 17.528 1.00 92.06 105 GLU A N 1
ATOM 857 C CA . GLU A 1 105 ? -7.342 5.479 16.345 1.00 92.06 105 GLU A CA 1
ATOM 858 C C . GLU A 1 105 ? -7.683 6.242 15.051 1.00 92.06 105 GLU A C 1
ATOM 860 O O . GLU A 1 105 ? -6.826 6.398 14.172 1.00 92.06 105 GLU A O 1
ATOM 865 N N . LEU A 1 106 ? -8.889 6.818 14.967 1.00 90.88 106 LEU A N 1
ATOM 866 C CA . LEU A 1 106 ? -9.301 7.694 13.866 1.00 90.88 106 LEU A CA 1
ATOM 867 C C . LEU A 1 106 ? -8.418 8.937 13.748 1.00 90.88 106 LEU A C 1
ATOM 869 O O . LEU A 1 106 ? -7.952 9.264 12.652 1.00 90.88 106 LEU A O 1
ATOM 873 N N . ALA A 1 107 ? -8.176 9.637 14.858 1.00 91.88 107 ALA A N 1
ATOM 874 C CA . ALA A 1 107 ? -7.347 10.836 14.878 1.00 91.88 107 ALA A CA 1
ATOM 875 C C . ALA A 1 107 ? -5.908 10.528 14.443 1.00 91.88 107 ALA A C 1
ATOM 877 O O . ALA A 1 107 ? -5.311 11.290 13.674 1.00 91.88 107 ALA A O 1
ATOM 878 N N . ARG A 1 108 ? -5.364 9.386 14.877 1.00 92.75 108 ARG A N 1
ATOM 879 C CA . ARG A 1 108 ? -4.041 8.913 14.467 1.00 92.75 108 ARG A CA 1
ATOM 880 C C . ARG A 1 108 ? -3.976 8.663 12.963 1.00 92.75 108 ARG A C 1
ATOM 882 O O . ARG A 1 108 ? -3.089 9.214 12.312 1.00 92.75 108 ARG A O 1
ATOM 889 N N . LEU A 1 109 ? -4.903 7.877 12.412 1.00 88.19 109 LEU A N 1
ATOM 890 C CA . LEU A 1 109 ? -4.906 7.532 10.987 1.00 88.19 109 LEU A CA 1
ATOM 891 C C . LEU A 1 109 ? -5.127 8.759 10.099 1.00 88.19 109 LEU A C 1
ATOM 893 O O . LEU A 1 109 ? -4.410 8.943 9.116 1.00 88.19 109 LEU A O 1
ATOM 897 N N . ARG A 1 110 ? -6.050 9.655 10.471 1.00 89.06 110 ARG A N 1
ATOM 898 C CA . ARG A 1 110 ? -6.260 10.925 9.755 1.00 89.06 110 ARG A CA 1
ATOM 899 C C . ARG A 1 110 ? -4.996 11.789 9.748 1.00 89.06 110 ARG A C 1
ATOM 901 O O . ARG A 1 110 ? -4.641 12.340 8.710 1.00 89.06 110 ARG A O 1
ATOM 908 N N . LYS A 1 111 ? -4.272 11.860 10.871 1.00 89.75 111 LYS A N 1
ATOM 909 C CA . LYS A 1 111 ? -2.999 12.594 10.970 1.00 89.75 111 LYS A CA 1
ATOM 910 C C . LYS A 1 111 ? -1.876 11.941 10.162 1.00 89.75 111 LYS A C 1
ATOM 912 O O . LYS A 1 111 ? -1.031 12.643 9.614 1.00 89.75 111 LYS A O 1
ATOM 917 N N . GLU A 1 112 ? -1.828 10.612 10.097 1.00 86.81 112 GLU A N 1
ATOM 918 C CA . GLU A 1 112 ? -0.877 9.886 9.246 1.00 86.81 112 GLU A CA 1
ATOM 919 C C . GLU A 1 112 ? -1.146 10.140 7.755 1.00 86.81 112 GLU A C 1
ATOM 921 O O . GLU A 1 112 ? -0.189 10.364 7.013 1.00 86.81 112 GLU A O 1
ATOM 926 N N . MET A 1 113 ? -2.415 10.195 7.333 1.00 84.19 113 MET A N 1
ATOM 927 C CA . MET A 1 113 ? -2.796 10.578 5.966 1.00 84.19 113 MET A CA 1
ATOM 928 C C . MET A 1 113 ? -2.410 12.030 5.655 1.00 84.19 113 MET A C 1
ATOM 930 O O . MET A 1 113 ? -1.721 12.277 4.672 1.00 84.19 113 MET A O 1
ATOM 934 N N . GLU A 1 114 ? -2.719 12.974 6.550 1.00 84.50 114 GLU A N 1
ATOM 935 C CA . GLU A 1 114 ? -2.350 14.387 6.379 1.00 84.50 114 GLU A CA 1
ATOM 936 C C . GLU A 1 114 ? -0.825 14.591 6.278 1.00 84.50 114 GLU A C 1
ATOM 938 O O . GLU A 1 114 ? -0.339 15.431 5.520 1.00 84.50 114 GLU A O 1
ATOM 943 N N . ARG A 1 115 ? -0.044 13.819 7.045 1.00 83.81 115 ARG A N 1
ATOM 944 C CA . ARG A 1 115 ? 1.424 13.836 6.966 1.00 83.81 115 ARG A CA 1
ATOM 945 C C . ARG A 1 115 ? 1.943 13.293 5.638 1.00 83.81 115 ARG A C 1
ATOM 947 O O . ARG A 1 115 ? 2.968 13.783 5.180 1.00 83.81 115 ARG A O 1
ATOM 954 N N . LYS A 1 116 ? 1.272 12.297 5.054 1.00 76.44 116 LYS A N 1
ATOM 955 C CA . LYS A 1 116 ? 1.632 11.736 3.746 1.00 76.44 116 LYS A CA 1
ATOM 956 C C . LYS A 1 116 ? 1.283 12.678 2.598 1.00 76.44 116 LYS A C 1
ATOM 958 O O . LYS A 1 116 ? 2.100 12.816 1.705 1.00 76.44 116 LYS A O 1
ATOM 963 N N . ASP A 1 117 ? 0.148 13.372 2.663 1.00 71.69 117 ASP A N 1
ATOM 964 C CA . ASP A 1 117 ? -0.250 14.353 1.640 1.00 71.69 117 ASP A CA 1
ATOM 965 C C . ASP A 1 117 ? 0.684 15.578 1.580 1.00 71.69 117 ASP A C 1
ATOM 967 O O . ASP A 1 117 ? 0.771 16.260 0.561 1.00 71.69 117 ASP A O 1
ATOM 971 N N . LYS A 1 118 ? 1.373 15.883 2.688 1.00 69.38 118 LYS A N 1
ATOM 972 C CA . LYS A 1 118 ? 2.312 17.012 2.814 1.00 69.38 118 LYS A CA 1
ATOM 973 C C . LYS A 1 118 ? 3.771 16.657 2.487 1.00 69.38 118 LYS A C 1
ATOM 975 O O . LYS A 1 118 ? 4.603 17.566 2.502 1.00 69.38 118 LYS A O 1
ATOM 980 N N . ALA A 1 119 ? 4.087 15.379 2.273 1.00 57.34 119 ALA A N 1
ATOM 981 C CA . ALA A 1 119 ? 5.439 14.865 2.034 1.00 57.34 119 ALA A CA 1
ATOM 982 C C . ALA A 1 119 ? 5.707 14.645 0.540 1.00 57.34 119 ALA A C 1
ATOM 984 O O . ALA A 1 119 ? 6.854 14.915 0.118 1.00 57.34 119 ALA A O 1
#

Foldseek 3Di:
DDADQQWKFFFPDADPVGGRIWGFHDDDQWTWIAGPPPRDIDTHGPVVVVVGTPDGPDHPVVVVVVVLVVVLVVLVVVLVVLVVPADPDDGDPVSVVSNVVSVVVNVVSVVVVVVVVVD

pLDDT: mean 90.02, std 6.91, range [57.34, 96.88]

Radius of gyration: 22.07 Å; chains: 1; bounding box: 50×34×58 Å

Sequence (119 aa):
MDMKIGDTVRLKKRHPCGSYDWQVVRLGADIGIKCLQCQHRVLLPRAVFERRVKAVISREESALEKTATDRIRELEEKLSDLLARWPAHSVPLHMWQQREDLEEELARLRKEMERKDKA

Secondary structure (DSSP, 8-state):
----TT-EEEESSPPTTS--EEEEEE-SSEEEEEETTT--EEEEEHHHHHHHEEEEEE-HHHHHHHHHHHHHHHHHHHHHHHHHT--SS---HHHHHHHHHHHHHHHHHHHHHHHHHT-